Protein AF-A0A8T3ZG91-F1 (afdb_monomer_lite)

pLDDT: mean 93.06, std 8.88, range [29.48, 98.62]

Foldseek 3Di:
DDKDDWDDDVQKIKIKDFDDDPVVVVVLQCCLFFPDKFKFQDDKDWPDWPFPDDP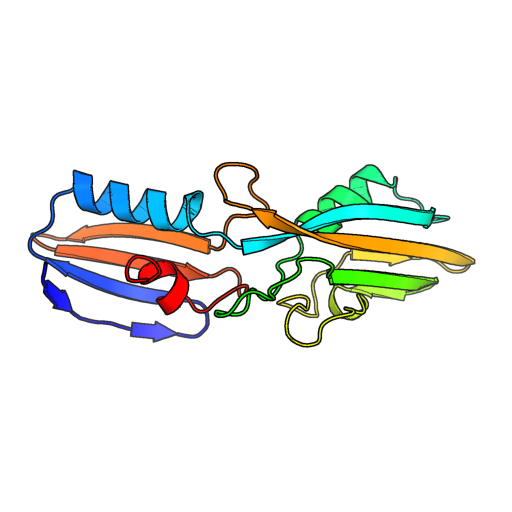VLLSVLRRQQQWAGDPDDDPDQFKKWWAKDFDQDFDWQLRTDIPDPRTGRLDTGHTRDHGHHPTITTMMTRMDMDTVNVPVSGGQWGKDWDDDPRMIMIMTGGPSNDHSCCSNVVVPD

Structure (mmCIF, N/CA/C/O backbone):
data_AF-A0A8T3ZG91-F1
#
_entry.id   AF-A0A8T3ZG91-F1
#
loop_
_atom_site.group_PDB
_atom_site.id
_atom_site.type_symbol
_atom_site.label_atom_id
_atom_site.label_alt_id
_atom_site.label_comp_id
_atom_site.label_asym_id
_atom_site.label_entity_id
_atom_site.label_seq_id
_atom_site.pdbx_PDB_ins_code
_atom_site.Cartn_x
_atom_site.Cartn_y
_atom_site.Cartn_z
_atom_site.occupancy
_atom_site.B_iso_or_equiv
_atom_site.auth_seq_id
_atom_site.auth_comp_id
_atom_site.auth_asym_id
_atom_site.auth_atom_id
_atom_site.pdbx_PDB_model_num
ATOM 1 N N . MET A 1 1 ? -20.044 5.795 24.697 1.00 79.81 1 MET A N 1
ATOM 2 C CA . MET A 1 1 ? -18.727 5.186 24.421 1.00 79.81 1 MET A CA 1
ATOM 3 C C . MET A 1 1 ? -17.653 5.975 25.150 1.00 79.81 1 MET A C 1
ATOM 5 O O . MET A 1 1 ? -17.521 7.165 24.891 1.00 79.81 1 MET A O 1
ATOM 9 N N . LYS A 1 2 ? -16.914 5.336 26.059 1.00 86.06 2 LYS A N 1
ATOM 10 C CA . LYS A 1 2 ? -15.771 5.942 26.761 1.00 86.06 2 LYS A CA 1
ATOM 11 C C . LYS A 1 2 ? -14.484 5.303 26.244 1.00 86.06 2 LYS A C 1
ATOM 13 O O . LYS A 1 2 ? -14.384 4.079 26.258 1.00 86.06 2 LYS A O 1
ATOM 18 N N . ILE A 1 3 ? -13.538 6.114 25.771 1.00 89.12 3 ILE A N 1
ATOM 19 C CA . ILE A 1 3 ? -12.225 5.647 25.303 1.00 89.12 3 ILE A CA 1
ATOM 20 C C . ILE A 1 3 ? -11.200 5.872 26.420 1.00 89.12 3 ILE A C 1
ATOM 22 O O . ILE A 1 3 ? -11.210 6.920 27.063 1.00 89.12 3 ILE A O 1
ATOM 26 N N . SER A 1 4 ? -10.334 4.892 26.674 1.00 88.06 4 SER A N 1
ATOM 27 C CA . SER A 1 4 ? -9.255 4.985 27.669 1.00 88.06 4 SER A CA 1
ATOM 28 C C . SER A 1 4 ? -8.000 4.226 27.223 1.00 88.06 4 SER A C 1
ATOM 30 O O . SER A 1 4 ? -8.049 3.453 26.267 1.00 88.06 4 SER A O 1
ATOM 32 N N . ASN A 1 5 ? -6.878 4.438 27.921 1.00 84.31 5 ASN A N 1
ATOM 33 C CA . ASN A 1 5 ? -5.599 3.746 27.700 1.00 84.31 5 ASN A CA 1
ATOM 34 C C . ASN A 1 5 ? -5.118 3.785 26.242 1.00 84.31 5 ASN A C 1
ATOM 36 O O . ASN A 1 5 ? -4.799 2.751 25.656 1.00 84.31 5 ASN A O 1
ATOM 40 N N . GLN A 1 6 ? -5.091 4.984 25.657 1.00 87.81 6 GLN A N 1
ATOM 41 C CA . GLN A 1 6 ? -4.577 5.174 24.310 1.00 87.81 6 GLN A CA 1
ATOM 42 C C . GLN A 1 6 ? -3.046 5.107 24.318 1.00 87.81 6 GLN A C 1
ATOM 44 O O . GLN A 1 6 ? -2.390 5.916 24.969 1.00 87.81 6 GLN A O 1
ATOM 49 N N . ALA A 1 7 ? -2.487 4.153 23.583 1.00 89.75 7 ALA A N 1
ATOM 50 C CA . ALA A 1 7 ? -1.052 4.014 23.376 1.00 89.75 7 ALA A CA 1
ATOM 51 C C . ALA A 1 7 ? -0.766 3.987 21.873 1.00 89.75 7 ALA A C 1
ATOM 53 O O . ALA A 1 7 ? -1.325 3.155 21.157 1.00 89.75 7 ALA A O 1
ATOM 54 N N . SER A 1 8 ? 0.095 4.890 21.407 1.00 89.00 8 SER A N 1
ATOM 55 C CA . SER A 1 8 ? 0.568 4.936 20.022 1.00 89.00 8 SER A CA 1
ATOM 56 C C . SER A 1 8 ? 2.051 4.584 19.984 1.00 89.00 8 SER A C 1
ATOM 58 O O . SER A 1 8 ? 2.824 5.108 20.786 1.00 89.00 8 SER A O 1
ATOM 60 N N . ASN A 1 9 ? 2.445 3.686 19.086 1.00 91.31 9 ASN A N 1
ATOM 61 C CA . ASN A 1 9 ? 3.839 3.322 18.854 1.00 91.31 9 ASN A CA 1
ATOM 62 C C . ASN A 1 9 ? 4.066 3.077 17.359 1.00 91.31 9 ASN A C 1
ATOM 64 O O . ASN A 1 9 ? 3.671 2.033 16.834 1.00 91.31 9 ASN A O 1
ATOM 68 N N . GLY A 1 10 ? 4.696 4.038 16.681 1.00 90.62 10 GLY A N 1
ATOM 69 C CA . GLY A 1 10 ? 4.932 3.982 15.240 1.00 90.62 10 GLY A CA 1
ATOM 70 C C . GLY A 1 10 ? 3.630 3.756 14.470 1.00 90.62 10 GLY A C 1
ATOM 71 O O . GLY A 1 10 ? 2.674 4.507 14.617 1.00 90.62 10 GLY A O 1
ATOM 72 N N . ASN A 1 11 ? 3.565 2.666 13.706 1.00 93.50 11 ASN A N 1
ATOM 73 C CA . ASN A 1 11 ? 2.393 2.293 12.914 1.00 93.50 11 ASN A CA 1
ATOM 74 C C . ASN A 1 11 ? 1.285 1.581 13.715 1.00 93.50 11 ASN A C 1
ATOM 76 O O . ASN A 1 11 ? 0.378 1.008 13.112 1.00 93.50 11 ASN A O 1
ATOM 80 N N . LYS A 1 12 ? 1.332 1.585 15.053 1.00 95.62 12 LYS A N 1
ATOM 81 C CA . LYS A 1 12 ? 0.367 0.884 15.912 1.00 95.62 12 LYS A CA 1
ATOM 82 C C . LYS A 1 12 ? -0.334 1.833 16.871 1.00 95.62 12 LYS A C 1
ATOM 84 O O . LYS A 1 12 ? 0.299 2.658 17.518 1.00 95.62 12 LYS A O 1
ATOM 89 N N . LEU A 1 13 ? -1.634 1.628 17.043 1.00 95.38 13 LEU A N 1
ATOM 90 C CA . LEU A 1 13 ? -2.475 2.305 18.021 1.00 95.38 13 LEU A CA 1
ATOM 91 C C . LEU A 1 13 ? -3.282 1.268 18.802 1.00 95.38 13 LEU A C 1
ATOM 93 O O . LEU A 1 13 ? -3.919 0.391 18.227 1.00 95.38 13 LEU A O 1
ATOM 97 N N . SER A 1 14 ? -3.277 1.367 20.125 1.00 94.50 14 SER A N 1
ATOM 98 C CA . SER A 1 14 ? -4.120 0.554 21.003 1.00 94.50 14 SER A CA 1
ATOM 99 C C . SER A 1 14 ? -4.979 1.448 21.883 1.00 94.50 14 SER A C 1
ATOM 101 O O . SER A 1 14 ? -4.499 2.472 22.363 1.00 94.50 14 SER A O 1
ATOM 103 N N . PHE A 1 15 ? -6.239 1.073 22.094 1.00 94.19 15 PHE A N 1
ATOM 104 C CA . PHE A 1 15 ? -7.152 1.788 22.989 1.00 94.19 15 PHE A CA 1
ATOM 105 C C . PHE A 1 15 ? -8.234 0.857 23.541 1.00 94.19 15 PHE A C 1
ATOM 107 O O . PHE A 1 15 ? -8.583 -0.151 22.927 1.00 94.19 15 PHE A O 1
ATOM 114 N N . ASN A 1 16 ? -8.794 1.218 24.692 1.00 94.06 16 ASN A N 1
ATOM 115 C CA . ASN A 1 16 ? -9.929 0.533 25.299 1.00 94.06 16 ASN A CA 1
ATOM 116 C C . ASN A 1 16 ? -11.216 1.319 25.043 1.00 94.06 16 ASN A C 1
ATOM 118 O O . ASN A 1 16 ? -11.223 2.540 25.192 1.00 94.06 16 ASN A O 1
ATOM 122 N N . ALA A 1 17 ? -12.305 0.625 24.719 1.00 93.31 17 ALA A N 1
ATOM 123 C CA . ALA A 1 17 ? -13.634 1.197 24.548 1.00 93.31 17 ALA A CA 1
ATOM 124 C C . ALA A 1 17 ? -14.648 0.521 25.482 1.00 93.31 17 ALA A C 1
ATOM 126 O O . ALA A 1 17 ? -14.761 -0.705 25.517 1.00 93.31 17 ALA A O 1
ATOM 127 N N . GLU A 1 18 ? -15.401 1.339 26.215 1.00 93.25 18 GLU A N 1
ATOM 128 C CA . GLU A 1 18 ? -16.446 0.915 27.154 1.00 93.25 18 GLU A CA 1
ATOM 129 C C . GLU A 1 18 ? -17.820 1.451 26.726 1.00 93.25 18 GLU A C 1
ATOM 131 O O . GLU A 1 18 ? -17.931 2.529 26.118 1.00 93.25 18 GLU A O 1
ATOM 136 N N . GLY A 1 19 ? -18.880 0.716 27.077 1.00 91.38 19 GLY A N 1
ATOM 137 C CA . GLY A 1 19 ? -20.263 1.088 26.760 1.00 91.38 19 GLY A CA 1
ATOM 138 C C . GLY A 1 19 ? -20.599 0.959 25.271 1.00 91.38 19 GLY A C 1
ATOM 139 O O . GLY A 1 19 ? -21.296 1.815 24.725 1.00 91.38 19 GLY A O 1
ATOM 140 N N . ILE A 1 20 ? -20.052 -0.065 24.609 1.00 92.88 20 ILE A N 1
ATOM 141 C CA . ILE A 1 20 ? -20.354 -0.434 23.220 1.00 92.88 20 ILE A CA 1
ATOM 142 C C . ILE A 1 20 ? -20.765 -1.905 23.146 1.00 92.88 20 ILE A C 1
ATOM 144 O O . ILE A 1 20 ? -20.417 -2.700 24.015 1.00 92.88 20 ILE A O 1
ATOM 148 N N . THR A 1 21 ? -21.498 -2.277 22.100 1.00 93.00 21 THR A N 1
ATOM 149 C CA . THR A 1 21 ? -21.891 -3.670 21.858 1.00 93.00 21 THR A CA 1
ATOM 150 C C . THR A 1 21 ? -20.838 -4.406 21.032 1.00 93.00 21 THR A C 1
ATOM 152 O O . THR A 1 21 ? -20.075 -3.792 20.283 1.00 93.00 21 THR A O 1
ATOM 155 N N . VAL A 1 22 ? -20.848 -5.743 21.082 1.00 93.00 22 VAL A N 1
ATOM 156 C CA . VAL A 1 22 ? -20.028 -6.586 20.188 1.00 93.00 22 VAL A CA 1
ATOM 157 C C . VAL A 1 22 ? -20.319 -6.270 18.715 1.00 93.00 22 VAL A C 1
ATOM 159 O O . VAL A 1 22 ? -19.404 -6.218 17.894 1.00 93.00 22 VAL A O 1
ATOM 162 N N . ALA A 1 23 ? -21.588 -6.006 18.380 1.00 93.75 23 ALA A N 1
ATOM 163 C CA . ALA A 1 23 ? -21.995 -5.621 17.032 1.00 93.75 23 ALA A CA 1
ATOM 164 C C . ALA A 1 23 ? -21.325 -4.312 16.590 1.00 93.75 23 ALA A C 1
ATOM 166 O O . ALA A 1 23 ? -20.781 -4.249 15.488 1.00 93.75 23 ALA A O 1
ATOM 167 N N . PHE A 1 24 ? -21.297 -3.301 17.463 1.00 93.12 24 PHE A N 1
ATOM 168 C CA . PHE A 1 24 ? -20.607 -2.042 17.192 1.00 93.12 24 PHE A CA 1
ATOM 169 C C . PHE A 1 24 ? -19.092 -2.242 17.061 1.00 93.12 24 PHE A C 1
ATOM 171 O O . PHE A 1 24 ? -18.489 -1.738 16.116 1.00 93.12 24 PHE A O 1
ATOM 178 N N . ALA A 1 25 ? -18.480 -3.031 17.949 1.00 93.62 25 ALA A N 1
ATOM 179 C CA . ALA A 1 25 ? -17.050 -3.325 17.892 1.00 93.62 25 ALA A CA 1
ATOM 180 C C . ALA A 1 25 ? -16.643 -3.999 16.569 1.00 93.62 25 ALA A C 1
ATOM 182 O O . ALA A 1 25 ? -15.676 -3.590 15.921 1.00 93.62 25 ALA A O 1
ATOM 183 N N . ASN A 1 26 ? -17.419 -4.988 16.114 1.00 94.31 26 ASN A N 1
ATOM 184 C CA . ASN A 1 26 ? -17.181 -5.640 14.829 1.00 94.31 26 ASN A CA 1
ATOM 185 C C . ASN A 1 26 ? -17.471 -4.714 13.640 1.00 94.31 26 ASN A C 1
ATOM 187 O O . ASN A 1 26 ? -16.747 -4.762 12.646 1.00 94.31 26 ASN A O 1
ATOM 191 N N . ALA A 1 27 ? -18.497 -3.864 13.727 1.00 94.25 27 ALA A N 1
ATOM 192 C CA . ALA A 1 27 ? -18.790 -2.876 12.693 1.00 94.25 27 ALA A CA 1
ATOM 193 C C . ALA A 1 27 ? -17.628 -1.887 12.527 1.00 94.25 27 ALA A C 1
ATOM 195 O O . ALA A 1 27 ? -17.171 -1.688 11.404 1.00 94.25 27 ALA A O 1
ATOM 196 N N . PHE A 1 28 ? -17.093 -1.358 13.632 1.00 93.31 28 PHE A N 1
ATOM 197 C CA . PHE A 1 28 ? -15.911 -0.495 13.634 1.00 93.31 28 PHE A CA 1
ATOM 198 C C . PHE A 1 28 ? -14.705 -1.188 12.992 1.00 93.31 28 PHE A C 1
ATOM 200 O O . PHE A 1 28 ? -14.122 -0.667 12.043 1.00 93.31 28 PHE A O 1
ATOM 207 N N . ARG A 1 29 ? -14.383 -2.409 13.445 1.00 93.81 29 ARG A N 1
ATOM 208 C CA .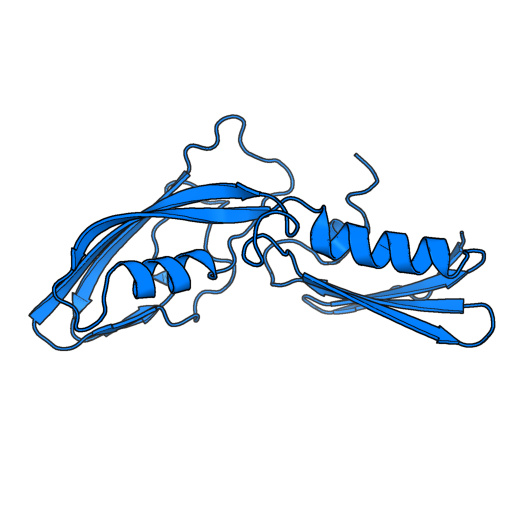 ARG A 1 29 ? -13.276 -3.207 12.900 1.00 93.81 29 ARG A CA 1
ATOM 209 C C . ARG A 1 29 ? -13.398 -3.390 11.385 1.00 93.81 29 ARG A C 1
ATOM 211 O O . ARG A 1 29 ? -12.430 -3.205 10.654 1.00 93.81 29 ARG A O 1
ATOM 218 N N . ARG A 1 30 ? -14.592 -3.758 10.907 1.00 93.38 30 ARG A N 1
ATOM 219 C CA . ARG A 1 30 ? -14.859 -3.960 9.477 1.00 93.38 30 ARG A CA 1
ATOM 220 C C . ARG A 1 30 ? -14.774 -2.659 8.695 1.00 93.38 30 ARG A C 1
ATOM 222 O O . ARG A 1 30 ? -14.216 -2.664 7.606 1.00 93.38 30 ARG A O 1
ATOM 229 N N . TYR A 1 31 ? -15.322 -1.572 9.229 1.00 93.38 31 TYR A N 1
ATOM 230 C CA . TYR A 1 31 ? -15.292 -0.273 8.569 1.00 93.38 31 TYR A CA 1
ATOM 231 C C . TYR A 1 31 ? -13.853 0.195 8.356 1.00 93.38 31 TYR A C 1
ATOM 233 O O . TYR A 1 31 ? -13.465 0.444 7.218 1.00 93.38 31 TYR A O 1
ATOM 241 N N . ALA A 1 32 ? -13.049 0.216 9.421 1.00 92.19 32 ALA A N 1
ATOM 242 C CA . ALA A 1 32 ? -11.663 0.669 9.360 1.00 92.19 32 ALA A CA 1
ATOM 243 C C . ALA A 1 32 ? -10.826 -0.126 8.339 1.00 92.19 32 ALA A C 1
ATOM 245 O O . ALA A 1 32 ? -10.002 0.447 7.642 1.00 92.19 32 ALA A O 1
ATOM 246 N N . MET A 1 33 ? -11.069 -1.433 8.191 1.00 91.50 33 MET A N 1
ATOM 247 C CA . MET A 1 33 ? -10.323 -2.264 7.235 1.00 91.50 33 MET A CA 1
ATOM 248 C C . MET A 1 33 ? -10.836 -2.181 5.788 1.00 91.50 33 MET A C 1
ATOM 250 O O . MET A 1 33 ? -10.063 -2.374 4.857 1.00 91.50 33 MET A O 1
ATOM 254 N N . VAL A 1 34 ? -12.138 -1.965 5.575 1.00 92.31 34 VAL A N 1
ATOM 255 C CA . VAL A 1 34 ? -12.784 -2.183 4.261 1.00 92.31 34 VAL A CA 1
ATOM 256 C C . VAL A 1 34 ? -13.236 -0.885 3.596 1.00 92.31 34 VAL A C 1
ATOM 258 O O . VAL A 1 34 ? -13.403 -0.857 2.379 1.00 92.31 34 VAL A O 1
ATOM 261 N N . LYS A 1 35 ? -13.505 0.167 4.373 1.00 91.94 35 LYS A N 1
ATOM 262 C CA . LYS A 1 35 ? -14.174 1.390 3.901 1.00 91.94 35 LYS A CA 1
ATOM 263 C C . LYS A 1 35 ? -13.298 2.633 3.904 1.00 91.94 35 LYS A C 1
ATOM 265 O O . LYS A 1 35 ? -13.680 3.602 3.260 1.00 91.94 35 LYS A O 1
ATOM 270 N N . VAL A 1 36 ? -12.164 2.599 4.593 1.00 91.88 36 VAL A N 1
ATOM 271 C CA . VAL A 1 36 ? -11.185 3.687 4.577 1.00 91.88 36 VAL A CA 1
ATOM 272 C C . VAL A 1 36 ? -10.537 3.754 3.190 1.00 91.88 36 VAL A C 1
ATOM 274 O O . VAL A 1 36 ? -9.969 2.748 2.756 1.00 91.88 36 VAL A O 1
ATOM 277 N N . PRO A 1 37 ? -10.674 4.880 2.465 1.00 92.69 37 PRO A N 1
ATOM 278 C CA . PRO A 1 37 ? -10.123 5.009 1.130 1.00 92.69 37 PRO A CA 1
ATOM 279 C C . PRO A 1 37 ? -8.623 5.309 1.187 1.00 92.69 37 PRO A C 1
ATOM 281 O O . PRO A 1 37 ? -8.182 6.143 1.979 1.00 92.69 37 PRO A O 1
ATOM 284 N N . ILE A 1 38 ? -7.850 4.647 0.327 1.00 94.69 38 ILE A N 1
ATOM 285 C CA . ILE A 1 38 ? -6.407 4.865 0.188 1.00 94.69 38 ILE A CA 1
ATOM 286 C C . ILE A 1 38 ? -5.955 4.851 -1.265 1.00 94.69 38 ILE A C 1
ATOM 288 O O . ILE A 1 38 ? -6.640 4.329 -2.148 1.00 94.69 38 ILE A O 1
ATOM 292 N N . LEU A 1 39 ? -4.782 5.434 -1.491 1.00 96.25 39 LEU A N 1
ATOM 293 C CA . LEU A 1 39 ? -4.121 5.461 -2.784 1.00 96.25 39 LEU A CA 1
ATOM 294 C C . LEU A 1 39 ? -3.291 4.192 -2.998 1.00 96.25 39 LEU A C 1
ATOM 296 O O . LEU A 1 39 ? -2.568 3.737 -2.109 1.00 96.25 39 LEU A O 1
ATOM 300 N N . ALA A 1 40 ? -3.368 3.643 -4.206 1.00 97.25 40 ALA A N 1
ATOM 301 C CA . ALA A 1 40 ? -2.501 2.565 -4.669 1.00 97.25 40 ALA A CA 1
ATOM 302 C C . ALA A 1 40 ? -2.261 2.682 -6.179 1.00 97.25 40 ALA A C 1
ATOM 304 O O . ALA A 1 40 ? -2.998 3.374 -6.887 1.00 97.25 40 ALA A O 1
ATOM 305 N N . ILE A 1 41 ? -1.258 1.963 -6.694 1.00 97.94 41 ILE A N 1
ATOM 306 C CA . ILE A 1 41 ? -1.059 1.849 -8.143 1.00 97.94 41 ILE A CA 1
ATOM 307 C C . ILE A 1 41 ? -2.234 1.055 -8.737 1.00 97.94 41 ILE A C 1
ATOM 309 O O . ILE A 1 41 ? -2.498 -0.112 -8.418 1.00 97.94 41 ILE A O 1
ATOM 313 N N . GLY A 1 42 ? -2.995 1.739 -9.582 1.00 96.00 42 GLY A N 1
ATOM 314 C CA . GLY A 1 42 ? -4.202 1.251 -10.226 1.00 96.00 42 GLY A CA 1
ATOM 315 C C . GLY A 1 42 ? -3.907 0.477 -11.498 1.00 96.00 42 GLY A C 1
ATOM 316 O O . GLY A 1 42 ? -4.313 -0.673 -11.644 1.00 96.00 42 GLY A O 1
ATOM 317 N N . THR A 1 43 ? -3.186 1.138 -12.399 1.00 96.75 43 THR A N 1
ATOM 318 C CA . THR A 1 43 ? -2.827 0.656 -13.735 1.00 96.75 43 THR A CA 1
ATOM 319 C C . THR A 1 43 ? -1.330 0.833 -13.936 1.00 96.75 43 THR A C 1
ATOM 321 O O . THR A 1 43 ? -0.808 1.894 -13.606 1.00 96.75 43 THR A O 1
ATOM 324 N N . ALA A 1 44 ? -0.660 -0.172 -14.495 1.00 97.69 44 ALA A N 1
ATOM 325 C CA . ALA A 1 44 ? 0.732 -0.083 -14.915 1.00 97.69 44 ALA A CA 1
ATOM 326 C C . ALA A 1 44 ? 0.806 -0.132 -16.447 1.00 97.69 44 ALA A C 1
ATOM 328 O O . ALA A 1 44 ? 0.186 -0.990 -17.073 1.00 97.69 44 ALA A O 1
ATOM 329 N N . VAL A 1 45 ? 1.531 0.810 -17.037 1.00 98.25 45 VAL A N 1
ATOM 330 C CA . VAL A 1 45 ? 1.793 0.909 -18.473 1.00 98.25 45 VAL A CA 1
ATOM 331 C C . VAL A 1 45 ? 3.274 0.633 -18.678 1.00 98.25 45 VAL A C 1
ATOM 333 O O . VAL A 1 45 ? 4.110 1.390 -18.189 1.00 98.25 45 VAL A O 1
ATOM 336 N N . PHE A 1 46 ? 3.595 -0.459 -19.364 1.00 98.44 46 PHE A N 1
ATOM 337 C CA . PHE A 1 46 ? 4.969 -0.846 -19.668 1.00 98.44 46 PHE A CA 1
ATOM 338 C C . PHE A 1 46 ? 5.346 -0.302 -21.040 1.00 98.44 46 PHE A C 1
ATOM 340 O O . PHE A 1 46 ? 4.612 -0.484 -22.011 1.00 98.44 46 PHE A O 1
ATOM 347 N N . TYR A 1 47 ? 6.485 0.377 -21.099 1.00 98.19 47 TYR A N 1
ATOM 348 C CA . TYR A 1 47 ? 7.089 0.837 -22.345 1.00 98.19 47 TYR A CA 1
ATOM 349 C C . TYR A 1 47 ? 8.171 -0.143 -22.791 1.00 98.19 47 TYR A C 1
ATOM 351 O O . TYR A 1 47 ? 8.197 -0.527 -23.953 1.00 98.19 47 TYR A O 1
ATOM 359 N N . ASP A 1 48 ? 9.000 -0.596 -21.844 1.00 97.44 48 ASP A N 1
ATOM 360 C CA . ASP A 1 48 ? 10.042 -1.592 -22.072 1.00 97.44 48 ASP A CA 1
ATOM 361 C C . ASP A 1 48 ? 10.109 -2.571 -20.892 1.00 97.44 48 ASP A C 1
ATOM 363 O O . ASP A 1 48 ? 10.208 -2.154 -19.735 1.00 97.44 48 ASP A O 1
ATOM 367 N N . ASN A 1 49 ? 10.119 -3.874 -21.173 1.00 97.75 49 ASN A N 1
ATOM 368 C CA . ASN A 1 49 ? 10.401 -4.913 -20.184 1.00 97.75 49 ASN A CA 1
ATOM 369 C C . ASN A 1 49 ? 11.250 -6.030 -20.814 1.00 97.75 49 ASN A C 1
ATOM 371 O O . ASN A 1 49 ? 10.723 -6.968 -21.406 1.00 97.75 49 ASN A O 1
ATOM 375 N N . ILE A 1 50 ? 12.576 -5.945 -20.660 1.00 97.12 50 ILE A N 1
ATOM 376 C CA . ILE A 1 50 ? 13.529 -7.004 -21.063 1.00 97.12 50 ILE A CA 1
ATOM 377 C C . ILE A 1 50 ? 13.938 -7.842 -19.832 1.00 97.12 50 ILE A C 1
ATOM 379 O O . ILE A 1 50 ? 14.968 -8.518 -19.784 1.00 97.12 50 ILE A O 1
ATOM 383 N N . THR A 1 51 ? 13.141 -7.794 -18.765 1.00 96.25 51 THR A N 1
ATOM 384 C CA . THR A 1 51 ? 13.390 -8.601 -17.572 1.00 96.25 51 THR A CA 1
ATOM 385 C C . THR A 1 51 ? 12.927 -10.045 -17.778 1.00 96.25 51 THR A C 1
ATOM 387 O O . THR A 1 51 ? 12.299 -10.397 -18.771 1.00 96.25 51 THR A O 1
ATOM 390 N N . SER A 1 52 ? 13.241 -10.925 -16.825 1.00 91.50 52 SER A N 1
ATOM 391 C CA . SER A 1 52 ? 12.780 -12.320 -16.858 1.00 91.50 52 SER A CA 1
ATOM 392 C C . SER A 1 52 ? 11.361 -12.510 -16.304 1.00 91.50 52 SER A C 1
ATOM 394 O O . SER A 1 52 ? 10.955 -13.645 -16.071 1.00 91.50 52 SER A O 1
ATOM 396 N N . ILE A 1 53 ? 10.648 -11.423 -15.994 1.00 96.38 53 ILE A N 1
ATOM 397 C CA . ILE A 1 53 ? 9.361 -11.433 -15.296 1.00 96.38 53 ILE A CA 1
ATOM 398 C C . ILE A 1 53 ? 8.307 -10.763 -16.178 1.00 96.38 53 ILE A C 1
ATOM 400 O O . ILE A 1 53 ? 8.544 -9.684 -16.711 1.00 96.38 53 ILE A O 1
ATOM 404 N N . PHE A 1 54 ? 7.135 -11.389 -16.290 1.00 97.44 54 PHE A N 1
ATOM 405 C CA . PHE A 1 54 ? 6.011 -10.871 -17.071 1.00 97.44 54 PHE A CA 1
ATOM 406 C C . PHE A 1 54 ? 5.414 -9.584 -16.482 1.00 97.44 54 PHE A C 1
ATOM 408 O O . PHE A 1 54 ? 5.423 -9.377 -15.260 1.00 97.44 54 PHE A O 1
ATOM 415 N N . ASP A 1 55 ? 4.841 -8.757 -17.355 1.00 98.19 55 ASP A N 1
ATOM 416 C CA . ASP A 1 55 ? 4.248 -7.459 -17.020 1.00 98.19 55 ASP A CA 1
ATOM 417 C C . ASP A 1 55 ? 3.152 -7.582 -15.957 1.00 98.19 55 ASP A C 1
ATOM 419 O O . ASP A 1 55 ? 3.098 -6.780 -15.025 1.00 98.19 55 ASP A O 1
ATOM 423 N N . GLU A 1 56 ? 2.300 -8.606 -16.021 1.00 97.12 56 GLU A N 1
ATOM 424 C CA . GLU A 1 56 ? 1.194 -8.810 -15.078 1.00 97.12 56 GLU A CA 1
ATOM 425 C C . GLU A 1 56 ? 1.704 -9.131 -13.673 1.00 97.12 56 GLU A C 1
ATOM 427 O O . GLU A 1 56 ? 1.146 -8.672 -12.672 1.00 97.12 56 GLU A O 1
ATOM 432 N N . TYR A 1 57 ? 2.804 -9.881 -13.586 1.00 97.44 57 TYR A N 1
ATOM 433 C CA . TYR A 1 57 ? 3.426 -10.197 -12.307 1.00 97.44 57 TYR A CA 1
ATOM 434 C C . TYR A 1 57 ? 4.056 -8.946 -11.683 1.00 97.44 57 TYR A C 1
ATOM 436 O O . TYR A 1 57 ? 3.880 -8.691 -10.488 1.00 97.44 57 TYR A O 1
ATOM 444 N N . LEU A 1 58 ? 4.748 -8.128 -12.484 1.00 97.81 58 LEU A N 1
ATOM 445 C CA . LEU A 1 58 ? 5.271 -6.836 -12.032 1.00 97.81 58 LEU A CA 1
ATOM 446 C C . LEU A 1 58 ? 4.140 -5.884 -11.635 1.00 97.81 58 LEU A C 1
ATOM 448 O O . LEU A 1 58 ? 4.202 -5.288 -10.563 1.00 97.81 58 LEU A O 1
ATOM 452 N N . SER A 1 59 ? 3.076 -5.808 -12.431 1.00 97.81 59 SER A N 1
ATOM 453 C CA . SER A 1 59 ? 1.880 -5.004 -12.154 1.00 97.81 59 SER A CA 1
ATOM 454 C C . SER A 1 59 ? 1.250 -5.368 -10.817 1.00 97.81 59 SER A C 1
ATOM 456 O O . SER A 1 59 ? 0.932 -4.488 -10.018 1.00 97.81 59 SER A O 1
ATOM 458 N N . HIS A 1 60 ? 1.108 -6.666 -10.541 1.00 97.50 60 HIS A N 1
ATOM 459 C CA . HIS A 1 60 ? 0.569 -7.150 -9.278 1.00 97.50 60 HIS A CA 1
ATOM 460 C C . HIS A 1 60 ? 1.443 -6.722 -8.092 1.00 97.50 60 HIS A C 1
ATOM 462 O O . HIS A 1 60 ? 0.928 -6.241 -7.084 1.00 97.50 60 HIS A O 1
ATOM 468 N N . ARG A 1 61 ? 2.773 -6.839 -8.216 1.00 97.31 61 ARG A N 1
ATOM 469 C CA . ARG A 1 61 ? 3.704 -6.379 -7.173 1.00 97.31 61 ARG A CA 1
ATOM 470 C C . ARG A 1 61 ? 3.625 -4.874 -6.958 1.00 97.31 61 ARG A C 1
ATOM 472 O O . ARG A 1 61 ? 3.521 -4.451 -5.813 1.00 97.31 61 ARG A O 1
ATOM 479 N N . LEU A 1 62 ? 3.645 -4.091 -8.035 1.00 97.81 62 LEU A N 1
ATOM 480 C CA . LEU A 1 62 ? 3.541 -2.631 -7.992 1.00 97.81 62 LEU A CA 1
ATOM 481 C C . LEU A 1 62 ? 2.236 -2.188 -7.327 1.00 97.81 62 LEU A C 1
ATOM 483 O O . LEU A 1 62 ? 2.248 -1.305 -6.476 1.00 97.81 62 LEU A O 1
ATOM 487 N N . GLY A 1 63 ? 1.123 -2.848 -7.655 1.00 97.50 63 GLY A N 1
ATOM 488 C CA . GLY A 1 63 ? -0.180 -2.574 -7.059 1.00 97.50 63 GLY A CA 1
ATOM 489 C C . GLY A 1 63 ? -0.220 -2.768 -5.543 1.00 97.50 63 GLY A C 1
ATOM 490 O O . GLY A 1 63 ? -1.007 -2.100 -4.887 1.00 97.50 63 GLY A O 1
ATOM 491 N N . LEU A 1 64 ? 0.616 -3.650 -4.987 1.00 97.12 64 LEU A N 1
ATOM 492 C CA . LEU A 1 64 ? 0.691 -3.933 -3.549 1.00 97.12 64 LEU A CA 1
ATOM 493 C C . LEU A 1 64 ? 1.720 -3.076 -2.798 1.00 97.12 64 LEU A C 1
ATOM 495 O O . LEU A 1 64 ? 1.843 -3.221 -1.582 1.00 97.12 64 LEU A O 1
ATOM 499 N N . ILE A 1 65 ? 2.462 -2.199 -3.480 1.00 97.75 65 ILE A N 1
ATOM 500 C CA . ILE A 1 65 ? 3.353 -1.254 -2.803 1.00 97.75 65 ILE A CA 1
ATOM 501 C C . ILE A 1 65 ? 2.479 -0.193 -2.117 1.00 97.75 65 ILE A C 1
ATOM 503 O O . ILE A 1 65 ? 1.745 0.521 -2.805 1.00 97.75 65 ILE A O 1
ATOM 507 N N . PRO A 1 66 ? 2.542 -0.064 -0.780 1.00 96.81 66 PRO A N 1
ATOM 508 C CA . PRO A 1 66 ? 1.781 0.945 -0.065 1.00 96.81 66 PRO A CA 1
ATOM 509 C C . PRO A 1 66 ? 2.256 2.340 -0.476 1.00 96.81 66 PRO A C 1
ATOM 511 O O . PRO A 1 66 ? 3.453 2.627 -0.428 1.00 96.81 66 PRO A O 1
ATOM 514 N N . LEU A 1 67 ? 1.319 3.209 -0.854 1.00 97.31 67 LEU A N 1
ATOM 515 C CA . LEU A 1 67 ? 1.569 4.630 -1.093 1.00 97.31 67 LEU A CA 1
ATOM 516 C C . LEU A 1 67 ? 1.083 5.465 0.093 1.00 97.31 67 LEU A C 1
ATOM 518 O O . LEU A 1 67 ? 0.047 5.156 0.688 1.00 97.31 67 LEU A O 1
ATOM 522 N N . VAL A 1 68 ? 1.808 6.537 0.407 1.00 95.81 68 VAL A N 1
ATOM 523 C CA . VAL A 1 68 ? 1.349 7.553 1.357 1.00 95.81 68 VAL A CA 1
ATOM 524 C C . VAL A 1 68 ? 0.060 8.177 0.822 1.00 95.81 68 VAL A C 1
ATOM 526 O O . VAL A 1 68 ? -0.018 8.603 -0.329 1.00 95.81 68 VAL A O 1
ATOM 529 N N . THR A 1 69 ? -0.972 8.187 1.660 1.00 93.75 69 THR A N 1
ATOM 530 C CA . THR A 1 69 ? -2.265 8.807 1.384 1.00 93.75 69 THR A CA 1
ATOM 531 C C . THR A 1 69 ? -2.384 10.055 2.257 1.00 93.75 69 THR A C 1
ATOM 533 O O . THR A 1 69 ? -2.635 9.922 3.456 1.00 93.75 69 THR A O 1
ATOM 536 N N . PRO A 1 70 ? -2.193 11.265 1.702 1.00 90.06 70 PRO A N 1
ATOM 537 C CA . PRO A 1 70 ? -2.287 12.493 2.481 1.00 90.06 70 PRO A CA 1
ATOM 538 C C . PRO A 1 70 ? -3.718 12.713 2.985 1.00 90.06 70 PRO A C 1
ATOM 540 O O . PRO A 1 70 ? -4.691 12.403 2.293 1.00 90.06 70 PRO A O 1
ATOM 543 N N . SER A 1 71 ? -3.867 13.314 4.172 1.00 85.12 71 SER A N 1
ATOM 544 C CA . SER A 1 71 ? -5.184 13.582 4.777 1.00 85.12 71 SER A CA 1
ATOM 545 C C . SER A 1 71 ? -6.054 14.502 3.907 1.00 85.12 71 SER A C 1
ATOM 547 O O . SER A 1 71 ? -7.282 14.466 3.983 1.00 85.12 71 SER A O 1
ATOM 549 N N . LYS A 1 72 ? -5.419 15.336 3.074 1.00 84.44 72 LYS A N 1
ATOM 550 C CA . LYS A 1 72 ? -6.069 16.128 2.028 1.00 84.44 72 LYS A CA 1
ATOM 551 C C . LYS A 1 72 ? -5.713 15.528 0.677 1.00 84.44 72 LYS A C 1
ATOM 553 O O . LYS A 1 72 ? -4.587 15.673 0.217 1.00 84.44 72 LYS A O 1
ATOM 558 N N . LEU A 1 73 ? -6.685 14.880 0.046 1.00 83.88 73 LEU A N 1
ATOM 559 C CA . LEU A 1 73 ? -6.509 14.370 -1.307 1.00 83.88 73 LEU A CA 1
ATOM 560 C C . LEU A 1 73 ? -6.385 15.535 -2.304 1.00 83.88 73 LEU A C 1
ATOM 562 O O . LEU A 1 73 ? -7.077 16.550 -2.144 1.00 83.88 73 LEU A O 1
ATOM 566 N N . PRO A 1 74 ? -5.536 15.400 -3.337 1.00 78.75 74 PRO A N 1
ATOM 567 C CA . PRO A 1 74 ? -5.482 16.373 -4.416 1.00 78.75 74 PRO A CA 1
ATOM 568 C C . PRO A 1 74 ? -6.839 16.447 -5.131 1.00 78.75 74 PRO A C 1
ATOM 570 O O . PRO A 1 74 ? -7.591 15.472 -5.188 1.00 78.75 74 PRO A O 1
ATOM 573 N N . LYS A 1 75 ? -7.170 17.631 -5.665 1.00 73.12 75 LYS A N 1
ATOM 574 C CA . LYS A 1 75 ? -8.435 17.859 -6.389 1.00 73.12 75 LYS A CA 1
ATOM 575 C C . LYS A 1 75 ? -8.529 17.026 -7.668 1.00 73.12 75 LYS A C 1
ATOM 577 O O . LYS A 1 75 ? -9.621 16.607 -8.036 1.00 73.12 75 LYS A O 1
ATOM 582 N N . GLU A 1 76 ? -7.391 16.812 -8.317 1.00 78.94 76 GLU A N 1
ATOM 583 C CA . GLU A 1 76 ? -7.243 16.001 -9.521 1.00 78.94 76 GLU A CA 1
ATOM 584 C C . GLU A 1 76 ? -6.369 14.795 -9.179 1.00 78.94 76 GLU A C 1
ATOM 586 O O . GLU A 1 76 ? -5.336 14.927 -8.523 1.00 78.94 76 GLU A O 1
ATOM 591 N N . MET A 1 77 ? -6.806 13.604 -9.583 1.00 83.19 77 MET A N 1
ATOM 592 C CA . MET A 1 77 ? -6.166 12.335 -9.226 1.00 83.19 77 MET A CA 1
ATOM 593 C C . MET A 1 77 ? -5.243 11.833 -10.341 1.00 83.19 77 MET A C 1
ATOM 595 O O . MET A 1 77 ? -5.212 10.645 -10.649 1.00 83.19 77 MET A O 1
ATOM 599 N N . ASP A 1 78 ? -4.485 12.747 -10.940 1.00 90.31 78 ASP A N 1
ATOM 600 C CA . ASP A 1 78 ? -3.584 12.467 -12.060 1.00 90.31 78 ASP A CA 1
ATOM 601 C C . ASP A 1 78 ? -2.135 12.336 -11.574 1.00 90.31 78 ASP A C 1
ATOM 603 O O . ASP A 1 78 ? -1.226 13.041 -12.010 1.00 90.31 78 ASP A O 1
ATOM 607 N N . VAL A 1 79 ? -1.917 11.427 -10.619 1.00 95.38 79 VAL A N 1
ATOM 608 C CA . VAL A 1 79 ? -0.583 11.142 -10.072 1.00 95.38 79 VAL A CA 1
ATOM 609 C C . VAL A 1 79 ? 0.009 9.912 -10.746 1.00 95.38 79 VAL A C 1
ATOM 611 O O . VAL A 1 79 ? -0.635 8.863 -10.850 1.00 95.38 79 VAL A O 1
ATOM 614 N N . ILE A 1 80 ? 1.259 10.041 -11.190 1.00 97.50 80 ILE A N 1
ATOM 615 C CA . ILE A 1 80 ? 2.000 8.998 -11.899 1.00 97.50 80 ILE A CA 1
ATOM 616 C C . ILE A 1 80 ? 3.281 8.683 -11.130 1.00 97.50 80 ILE A C 1
ATOM 618 O O . ILE A 1 80 ? 4.046 9.582 -10.781 1.00 97.50 80 ILE A O 1
ATOM 622 N N . LEU A 1 81 ? 3.542 7.393 -10.913 1.00 98.19 81 LEU A N 1
ATOM 623 C CA . LEU A 1 81 ? 4.853 6.893 -10.512 1.00 98.19 81 LEU A CA 1
ATOM 624 C C . LEU A 1 81 ? 5.570 6.337 -11.739 1.00 98.19 81 LEU A C 1
ATOM 626 O O . LEU A 1 81 ? 5.053 5.451 -12.408 1.00 98.19 81 LEU A O 1
ATOM 630 N N . SER A 1 82 ? 6.767 6.827 -12.022 1.00 98.44 82 SER A N 1
ATOM 631 C CA . SER A 1 82 ? 7.592 6.388 -13.149 1.00 98.44 82 SER A CA 1
ATOM 632 C C . SER A 1 82 ? 8.787 5.569 -12.670 1.00 98.44 82 SER A C 1
ATOM 634 O O . SER A 1 82 ? 9.360 5.831 -11.608 1.00 98.44 82 SER A O 1
ATOM 636 N N . LEU A 1 83 ? 9.172 4.575 -13.464 1.00 98.31 83 LEU A N 1
ATOM 637 C CA . LEU A 1 83 ? 10.378 3.783 -13.265 1.00 98.31 83 LEU A CA 1
ATOM 638 C C . LEU A 1 83 ? 11.081 3.637 -14.611 1.00 98.31 83 LEU A C 1
ATOM 640 O O . LEU A 1 83 ? 10.461 3.216 -15.581 1.00 98.31 83 LEU A O 1
ATOM 644 N N . ASP A 1 84 ? 12.364 3.976 -14.649 1.00 98.06 84 ASP A N 1
ATOM 645 C CA . ASP A 1 84 ? 13.232 3.810 -15.814 1.00 98.06 84 ASP A CA 1
ATOM 646 C C . ASP A 1 84 ? 14.622 3.416 -15.309 1.00 98.06 84 ASP A C 1
ATOM 648 O O . ASP A 1 84 ? 15.319 4.216 -14.671 1.00 98.06 84 ASP A O 1
ATOM 652 N N . VAL A 1 85 ? 14.957 2.133 -15.451 1.00 97.62 85 VAL A N 1
ATOM 653 C CA . VAL A 1 85 ? 16.137 1.523 -14.831 1.00 97.62 85 VAL A CA 1
ATOM 654 C C . VAL A 1 85 ? 16.773 0.466 -15.729 1.00 97.62 85 VAL A C 1
ATOM 656 O O . VAL A 1 85 ? 16.093 -0.277 -16.437 1.00 97.62 85 VAL A O 1
ATOM 659 N N . VAL A 1 86 ? 18.099 0.357 -15.629 1.00 97.69 86 VAL A N 1
ATOM 660 C CA . VAL A 1 86 ? 18.921 -0.661 -16.293 1.00 97.69 86 VAL A CA 1
ATOM 661 C C . VAL A 1 86 ? 19.673 -1.460 -15.225 1.00 97.69 86 VAL A C 1
ATOM 663 O O . VAL A 1 86 ? 20.126 -0.897 -14.224 1.00 97.69 86 VAL A O 1
ATOM 666 N N . GLY A 1 87 ? 19.739 -2.779 -15.399 1.00 95.94 87 GLY A N 1
ATOM 667 C CA . GLY A 1 87 ? 20.483 -3.695 -14.537 1.00 95.94 87 GLY A CA 1
ATOM 668 C C . GLY A 1 87 ? 21.997 -3.661 -14.798 1.00 95.94 87 GLY A C 1
ATOM 669 O O . GLY A 1 87 ? 22.420 -3.134 -15.823 1.00 95.94 87 GLY A O 1
ATOM 670 N N . PRO A 1 88 ? 22.820 -4.237 -13.903 1.00 97.06 88 PRO A N 1
ATOM 671 C CA . PRO A 1 88 ? 22.439 -5.093 -12.789 1.00 97.06 88 PRO A CA 1
ATOM 672 C C . PRO A 1 88 ? 22.145 -4.281 -11.522 1.00 97.06 88 PRO A C 1
ATOM 674 O O . PRO A 1 88 ? 22.992 -3.545 -11.019 1.00 97.06 88 PRO A O 1
ATOM 677 N N . LYS A 1 89 ? 20.937 -4.432 -10.973 1.00 96.81 89 LYS A N 1
ATOM 678 C CA . LYS A 1 89 ? 20.545 -3.832 -9.689 1.00 96.81 89 LYS A CA 1
ATOM 679 C C . LYS A 1 89 ? 19.314 -4.520 -9.117 1.00 96.81 89 LYS A C 1
ATOM 681 O O . LYS A 1 89 ? 18.473 -5.037 -9.850 1.00 96.81 89 LYS A O 1
ATOM 686 N N . ILE A 1 90 ? 19.170 -4.450 -7.798 1.00 97.44 90 ILE A N 1
ATOM 687 C CA . ILE A 1 90 ? 17.879 -4.687 -7.155 1.00 97.44 90 ILE A CA 1
ATOM 688 C C . ILE A 1 90 ? 17.094 -3.381 -7.240 1.00 97.44 90 ILE A C 1
ATOM 690 O O . ILE A 1 90 ? 17.542 -2.353 -6.736 1.00 97.44 90 ILE A O 1
ATOM 694 N N . VAL A 1 91 ? 15.939 -3.434 -7.891 1.00 98.00 91 VAL A N 1
ATOM 695 C CA . VAL A 1 91 ? 14.982 -2.334 -7.941 1.00 98.00 91 VAL A CA 1
ATOM 696 C C . VAL A 1 91 ? 14.109 -2.400 -6.695 1.00 98.00 91 VAL A C 1
ATOM 698 O O . VAL A 1 91 ? 13.491 -3.433 -6.415 1.00 98.00 91 VAL A O 1
ATOM 701 N N . LEU A 1 92 ? 14.066 -1.303 -5.952 1.00 98.50 92 LEU A N 1
ATOM 702 C CA . LEU A 1 92 ? 13.294 -1.134 -4.726 1.00 98.50 92 LEU A CA 1
ATOM 703 C C . LEU A 1 92 ? 12.183 -0.099 -4.933 1.00 98.50 92 LEU A C 1
ATOM 705 O O . LEU A 1 92 ? 12.184 0.651 -5.906 1.00 98.50 92 LEU A O 1
ATOM 709 N N . SER A 1 93 ? 11.240 -0.022 -3.999 1.00 98.06 93 SER A N 1
ATOM 710 C CA . SER A 1 93 ? 10.145 0.949 -4.033 1.00 98.06 93 SER A CA 1
ATOM 711 C C . SER A 1 93 ? 10.638 2.391 -4.116 1.00 98.06 93 SER A C 1
ATOM 713 O O . SER A 1 93 ? 10.068 3.155 -4.883 1.00 98.06 93 SER A O 1
ATOM 715 N N . LYS A 1 94 ? 11.742 2.751 -3.447 1.00 97.62 94 LYS A N 1
ATOM 716 C CA . LYS A 1 94 ? 12.346 4.094 -3.560 1.00 97.62 94 LYS A CA 1
ATOM 717 C C . LYS A 1 94 ? 12.814 4.485 -4.968 1.00 97.62 94 LYS A C 1
ATOM 719 O O . LYS A 1 94 ? 13.083 5.655 -5.213 1.00 97.62 94 LYS A O 1
ATOM 724 N N . ASP A 1 95 ? 12.982 3.520 -5.877 1.00 98.00 95 ASP A N 1
ATOM 725 C CA . ASP A 1 95 ? 13.349 3.806 -7.268 1.00 98.00 95 ASP A CA 1
ATOM 726 C C . ASP A 1 95 ? 12.154 4.343 -8.084 1.00 98.00 95 ASP A C 1
ATOM 728 O O . ASP A 1 95 ? 12.361 4.887 -9.171 1.00 98.00 95 ASP A O 1
ATOM 732 N N . LEU A 1 96 ? 10.917 4.219 -7.578 1.00 98.19 96 LEU A N 1
ATOM 733 C CA . LEU A 1 96 ? 9.723 4.809 -8.186 1.00 98.19 96 LEU A CA 1
ATOM 734 C C . LEU A 1 96 ? 9.716 6.327 -7.973 1.00 98.19 96 LEU A C 1
ATOM 736 O O . LEU A 1 96 ? 9.656 6.813 -6.843 1.00 98.19 96 LEU A O 1
ATOM 740 N N . LYS A 1 97 ? 9.719 7.087 -9.067 1.00 98.12 97 LYS A N 1
ATOM 741 C CA . LYS A 1 97 ? 9.669 8.552 -9.041 1.00 98.12 97 LYS A CA 1
ATOM 742 C C . LYS A 1 97 ? 8.234 9.025 -9.205 1.00 98.12 97 LYS A C 1
ATOM 744 O O . LYS A 1 97 ? 7.645 8.821 -10.264 1.00 98.12 97 LYS A O 1
ATOM 749 N N . SER A 1 98 ? 7.690 9.670 -8.179 1.00 97.25 98 SER A N 1
ATOM 750 C CA . SER A 1 98 ? 6.341 10.235 -8.228 1.00 97.25 98 SER A CA 1
ATOM 751 C C . SER A 1 98 ? 6.322 11.637 -8.837 1.00 97.25 98 SER A C 1
ATOM 753 O O . SER A 1 98 ? 7.241 12.431 -8.616 1.00 97.25 98 SER A O 1
ATOM 755 N N . SER A 1 99 ? 5.259 11.951 -9.578 1.00 96.50 99 SER A N 1
ATOM 756 C CA . SER A 1 99 ? 4.943 13.312 -10.023 1.00 96.50 99 SER A CA 1
ATOM 757 C C . SER A 1 99 ? 4.465 14.215 -8.878 1.00 96.50 99 SER A C 1
ATOM 759 O O . SER A 1 99 ? 4.505 15.436 -9.012 1.00 96.50 99 SER A O 1
ATOM 761 N N . ASP A 1 100 ? 4.041 13.625 -7.756 1.00 94.69 100 ASP A N 1
ATOM 762 C CA . ASP A 1 100 ? 3.585 14.316 -6.550 1.00 94.69 100 ASP A CA 1
ATOM 763 C C . ASP A 1 100 ? 4.489 13.955 -5.358 1.00 94.69 100 ASP A C 1
ATOM 765 O O . ASP A 1 100 ? 4.779 12.787 -5.100 1.00 94.69 100 ASP A O 1
ATOM 769 N N . LYS A 1 101 ? 4.960 14.968 -4.623 1.00 92.75 101 LYS A N 1
ATOM 770 C CA . LYS A 1 101 ? 5.913 14.785 -3.516 1.00 92.75 101 LYS A CA 1
ATOM 771 C C . LYS A 1 101 ? 5.276 14.208 -2.250 1.00 92.75 101 LYS A C 1
ATOM 773 O O . LYS A 1 101 ? 6.008 13.698 -1.407 1.00 92.75 101 LYS A O 1
ATOM 778 N N . GLU A 1 102 ? 3.959 14.311 -2.099 1.00 92.81 102 GLU A N 1
ATOM 779 C CA . GLU A 1 102 ? 3.217 13.796 -0.944 1.00 92.81 102 GLU A CA 1
ATOM 780 C C . GLU A 1 102 ? 2.707 12.368 -1.185 1.00 92.81 102 GLU A C 1
ATOM 782 O O . GLU A 1 102 ? 2.468 11.628 -0.232 1.00 92.81 102 GLU A O 1
ATOM 787 N N . ILE A 1 103 ? 2.587 11.952 -2.451 1.00 95.62 103 ILE A N 1
ATOM 788 C CA . ILE A 1 103 ? 2.118 10.617 -2.844 1.00 95.62 103 ILE A CA 1
ATOM 789 C C . ILE A 1 103 ? 3.310 9.813 -3.357 1.00 95.62 103 ILE A C 1
ATOM 791 O O . ILE A 1 103 ? 3.593 9.740 -4.552 1.00 95.62 103 ILE A O 1
ATOM 795 N N . VAL A 1 104 ? 4.025 9.207 -2.419 1.00 97.00 104 VAL A N 1
ATOM 796 C CA . VAL A 1 104 ? 5.233 8.403 -2.650 1.00 97.00 104 VAL A CA 1
ATOM 797 C C . VAL A 1 104 ? 5.079 7.024 -2.002 1.00 97.00 104 VAL A C 1
ATOM 799 O O . VAL A 1 104 ? 4.166 6.832 -1.191 1.00 97.00 104 VAL A O 1
ATOM 802 N N . PRO A 1 105 ? 5.930 6.035 -2.326 1.00 97.88 105 PRO A N 1
ATOM 803 C CA . PRO A 1 105 ? 5.956 4.779 -1.586 1.00 97.88 105 PRO A CA 1
ATOM 804 C C . PRO A 1 105 ? 6.134 5.021 -0.082 1.00 97.88 105 PRO A C 1
ATOM 806 O O . PRO A 1 105 ? 7.027 5.746 0.339 1.00 97.88 105 PRO A O 1
ATOM 809 N N . ALA A 1 106 ? 5.295 4.395 0.740 1.00 96.50 106 ALA A N 1
ATOM 810 C CA . ALA A 1 106 ? 5.320 4.554 2.197 1.00 96.50 106 ALA A CA 1
ATOM 811 C C . ALA A 1 106 ? 6.550 3.905 2.856 1.00 96.50 106 ALA A C 1
ATOM 813 O O . ALA A 1 106 ? 6.846 4.134 4.029 1.00 96.50 106 ALA A O 1
ATOM 814 N N . ARG A 1 107 ? 7.248 3.045 2.111 1.00 96.44 107 ARG A N 1
ATOM 815 C CA . ARG A 1 107 ? 8.474 2.356 2.514 1.00 96.44 107 ARG A CA 1
ATOM 816 C C . ARG A 1 107 ? 9.427 2.332 1.332 1.00 96.44 107 ARG A C 1
ATOM 818 O O . ARG A 1 107 ? 9.000 2.022 0.222 1.00 96.44 107 ARG A O 1
ATOM 825 N N . ASP A 1 108 ? 10.709 2.541 1.598 1.00 96.94 108 ASP A N 1
ATOM 826 C CA . ASP A 1 108 ? 11.750 2.655 0.570 1.00 96.94 108 ASP A CA 1
ATOM 827 C C . ASP A 1 108 ? 12.410 1.322 0.202 1.00 96.94 108 ASP A C 1
ATOM 829 O O . ASP A 1 108 ? 12.996 1.189 -0.875 1.00 96.94 108 ASP A O 1
ATOM 833 N N . GLU A 1 109 ? 12.334 0.328 1.091 1.00 96.50 109 GLU A N 1
ATOM 834 C CA . GLU A 1 109 ? 13.094 -0.919 0.962 1.00 96.50 109 GLU A CA 1
ATOM 835 C C . GLU A 1 109 ? 12.295 -2.088 0.370 1.00 96.50 109 GLU A C 1
ATOM 837 O O . GLU A 1 109 ? 12.770 -3.223 0.393 1.00 96.50 109 GLU A O 1
ATOM 842 N N . ILE A 1 110 ? 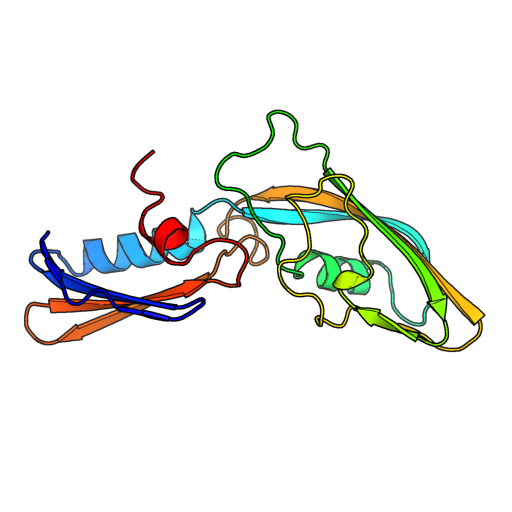11.084 -1.857 -0.151 1.00 97.88 110 ILE A N 1
ATOM 843 C CA . ILE A 1 110 ? 10.258 -2.944 -0.690 1.00 97.88 110 ILE A CA 1
ATOM 844 C C . ILE A 1 110 ? 10.845 -3.383 -2.036 1.00 97.88 110 ILE A C 1
ATOM 846 O O . ILE A 1 110 ? 10.875 -2.585 -2.971 1.00 97.88 110 ILE A O 1
ATOM 850 N N . PRO A 1 111 ? 11.292 -4.640 -2.193 1.00 97.44 111 PRO A N 1
ATOM 851 C CA . PRO A 1 111 ? 11.854 -5.090 -3.455 1.00 97.44 111 PRO A CA 1
ATOM 852 C C . PRO A 1 111 ? 10.774 -5.216 -4.531 1.00 97.44 111 PRO A C 1
ATOM 854 O O . PRO A 1 111 ? 9.698 -5.763 -4.280 1.00 97.44 111 PRO A O 1
ATOM 857 N N . ILE A 1 112 ? 11.095 -4.783 -5.751 1.00 97.56 112 ILE A N 1
ATOM 858 C CA . ILE A 1 112 ? 10.248 -4.914 -6.946 1.00 97.56 112 ILE A CA 1
ATOM 859 C C . ILE A 1 112 ? 10.778 -6.026 -7.850 1.00 97.56 112 ILE A C 1
ATOM 861 O O . ILE A 1 112 ? 10.030 -6.924 -8.229 1.00 97.56 112 ILE A O 1
ATOM 865 N N . ILE A 1 113 ? 12.072 -6.006 -8.176 1.00 97.50 113 ILE A N 1
ATOM 866 C CA . ILE A 1 113 ? 12.716 -7.010 -9.032 1.00 97.50 113 ILE A CA 1
ATOM 867 C C . ILE A 1 113 ? 14.238 -6.973 -8.851 1.00 97.50 113 ILE A C 1
ATOM 869 O O . ILE A 1 113 ? 14.811 -5.927 -8.565 1.00 97.50 113 ILE A O 1
ATOM 873 N N . ASN A 1 114 ? 14.896 -8.121 -9.012 1.00 97.38 114 ASN A N 1
ATOM 874 C CA . ASN A 1 114 ? 16.349 -8.204 -9.140 1.00 97.38 114 ASN A CA 1
ATOM 875 C C . ASN A 1 114 ? 16.712 -8.349 -10.623 1.00 97.38 114 ASN A C 1
ATOM 877 O O . ASN A 1 114 ? 16.305 -9.329 -11.248 1.00 97.38 114 ASN A O 1
ATOM 881 N N . MET A 1 115 ? 17.442 -7.381 -11.174 1.00 97.12 115 MET A N 1
ATOM 882 C CA . MET A 1 115 ? 17.787 -7.317 -12.594 1.00 97.12 115 MET A CA 1
ATOM 883 C C . MET A 1 115 ? 19.241 -7.722 -12.825 1.00 97.12 115 MET A C 1
ATOM 885 O O . MET A 1 115 ? 20.137 -7.315 -12.085 1.00 97.12 115 MET A O 1
ATOM 889 N N . LYS A 1 116 ? 19.471 -8.501 -13.883 1.00 97.12 116 LYS A N 1
ATOM 890 C CA . LYS A 1 116 ? 20.802 -8.872 -14.382 1.00 97.12 116 LYS A CA 1
ATOM 891 C C . LYS A 1 116 ? 21.356 -7.793 -15.320 1.00 97.12 116 LYS A C 1
ATOM 893 O O . LYS A 1 116 ? 20.626 -6.908 -15.760 1.00 97.12 116 LYS A O 1
ATOM 898 N N . GLU A 1 117 ? 22.646 -7.893 -15.626 1.00 96.88 117 GLU A N 1
ATOM 899 C CA . GLU A 1 117 ? 23.328 -7.056 -16.621 1.00 96.88 117 GLU A CA 1
ATOM 900 C C . GLU A 1 117 ? 22.568 -7.061 -17.957 1.00 96.88 117 GLU A C 1
ATOM 902 O O . GLU A 1 117 ? 22.119 -8.116 -18.413 1.00 96.88 117 GLU A O 1
ATOM 907 N N . GLY A 1 118 ? 22.405 -5.886 -18.567 1.00 94.88 118 GLY A N 1
ATOM 908 C CA . GLY A 1 118 ? 21.744 -5.727 -19.867 1.00 94.88 118 GLY A CA 1
ATOM 909 C C . GLY A 1 118 ? 20.211 -5.789 -19.860 1.00 94.88 118 GLY A C 1
ATOM 910 O O . GLY A 1 118 ? 19.607 -5.580 -20.908 1.00 94.88 118 GLY A O 1
ATOM 911 N N . GLN A 1 119 ? 19.558 -6.039 -18.717 1.00 97.81 119 GLN A N 1
ATOM 912 C CA . GLN A 1 119 ? 18.097 -5.925 -18.609 1.00 97.81 119 GLN A CA 1
ATOM 913 C C . GLN A 1 119 ? 17.686 -4.467 -18.385 1.00 97.81 119 GLN A C 1
ATOM 915 O O . GLN A 1 119 ? 18.323 -3.763 -17.604 1.00 97.81 119 GLN A O 1
ATOM 920 N N . ASN A 1 120 ? 16.582 -4.031 -18.988 1.00 97.38 120 ASN A N 1
ATOM 921 C CA . ASN A 1 120 ? 15.951 -2.737 -18.721 1.00 97.38 120 ASN A CA 1
ATOM 922 C C . ASN A 1 120 ? 14.465 -2.902 -18.374 1.00 97.38 120 ASN A C 1
ATOM 924 O O . ASN A 1 120 ? 13.810 -3.871 -18.772 1.00 97.38 120 ASN A O 1
ATOM 928 N N . LEU A 1 121 ? 13.955 -1.943 -17.606 1.00 98.25 121 LEU A N 1
ATOM 929 C CA . LEU A 1 121 ? 12.551 -1.845 -17.238 1.00 98.25 121 LEU A CA 1
ATOM 930 C C . LEU A 1 121 ? 12.134 -0.376 -17.254 1.00 98.25 121 LEU A C 1
ATOM 932 O O . LEU A 1 121 ? 12.676 0.428 -16.491 1.00 98.25 121 LEU A O 1
ATOM 936 N N . ARG A 1 122 ? 11.153 -0.052 -18.098 1.00 98.56 122 ARG A N 1
ATOM 937 C CA . ARG A 1 122 ? 10.549 1.273 -18.205 1.00 98.56 122 ARG A CA 1
ATOM 938 C C . ARG A 1 122 ? 9.032 1.174 -18.139 1.00 98.56 122 ARG A C 1
ATOM 940 O O . ARG A 1 122 ? 8.410 0.540 -18.991 1.00 98.56 122 ARG A O 1
ATOM 947 N N . LEU A 1 123 ? 8.434 1.816 -17.140 1.00 98.50 123 LEU A N 1
ATOM 948 C CA . LEU A 1 123 ? 6.991 1.787 -16.911 1.00 98.50 123 LEU A CA 1
ATOM 949 C C . LEU A 1 123 ? 6.479 3.034 -16.187 1.00 98.50 123 LEU A C 1
ATOM 951 O O . LEU A 1 123 ? 7.235 3.761 -15.539 1.00 98.50 123 LEU A O 1
ATOM 955 N N . GLU A 1 124 ? 5.165 3.217 -16.247 1.00 98.62 124 GLU A N 1
ATOM 956 C CA . GLU A 1 124 ? 4.408 4.198 -15.473 1.00 98.62 124 GLU A CA 1
ATOM 957 C C . GLU A 1 124 ? 3.246 3.529 -14.731 1.00 98.62 124 GLU A C 1
ATOM 959 O O . GLU A 1 124 ? 2.467 2.773 -15.307 1.00 98.62 124 GLU A O 1
ATOM 964 N N . GLY A 1 125 ? 3.107 3.825 -13.443 1.00 98.12 125 GLY A N 1
ATOM 965 C CA . GLY A 1 125 ? 1.993 3.432 -12.595 1.00 98.12 125 GLY A CA 1
ATOM 966 C C . GLY A 1 125 ? 1.061 4.613 -12.346 1.00 98.12 125 GLY A C 1
ATOM 967 O O . GLY A 1 125 ? 1.457 5.589 -11.714 1.00 98.12 125 GLY A O 1
ATOM 968 N N . LYS A 1 126 ? -0.190 4.517 -12.799 1.00 97.62 126 LYS A N 1
ATOM 969 C CA . LYS A 1 126 ? -1.238 5.507 -12.513 1.00 97.62 126 LYS A CA 1
ATOM 970 C C . LYS A 1 126 ? -1.849 5.233 -11.145 1.00 97.62 126 LYS A C 1
ATOM 972 O O . LYS A 1 126 ? -2.307 4.114 -10.891 1.00 97.62 126 LYS A O 1
ATOM 977 N N . VAL A 1 127 ? -1.863 6.238 -10.276 1.00 97.19 127 VAL A N 1
ATOM 978 C CA . VAL A 1 127 ? -2.440 6.136 -8.931 1.00 97.19 127 VAL A CA 1
ATOM 979 C C . VAL A 1 127 ? -3.960 6.210 -9.002 1.00 97.19 127 VAL A C 1
ATOM 981 O O . VAL A 1 127 ? -4.528 6.943 -9.804 1.00 97.19 127 VAL A O 1
ATOM 984 N N . GLN A 1 128 ? -4.626 5.433 -8.155 1.00 95.62 128 GLN A N 1
ATOM 985 C CA . GLN A 1 128 ? -6.073 5.460 -7.985 1.00 95.62 128 GLN A CA 1
ATOM 986 C C . GLN A 1 128 ? -6.415 5.455 -6.499 1.00 95.62 128 GLN A C 1
ATOM 988 O O . GLN A 1 128 ? -5.719 4.823 -5.702 1.00 95.62 128 GLN A O 1
ATOM 993 N N . LEU A 1 129 ? -7.507 6.127 -6.140 1.00 95.12 129 LEU A N 1
ATOM 994 C CA . LEU A 1 129 ? -8.149 5.991 -4.840 1.00 95.12 129 LEU A CA 1
ATOM 995 C C . LEU A 1 129 ? -9.136 4.832 -4.895 1.00 95.12 129 LEU A C 1
ATOM 997 O O . LEU A 1 129 ? -9.944 4.742 -5.818 1.00 95.12 129 LEU A O 1
ATOM 1001 N N . GLY A 1 130 ? -9.093 3.980 -3.883 1.00 94.62 130 GLY A N 1
ATOM 1002 C CA . GLY A 1 130 ? -10.040 2.887 -3.743 1.00 94.62 130 GLY A CA 1
ATOM 1003 C C . GLY A 1 130 ? -10.210 2.480 -2.293 1.00 94.62 130 GLY A C 1
ATOM 1004 O O . GLY A 1 130 ? -9.609 3.061 -1.390 1.00 94.62 130 GLY A O 1
ATOM 1005 N N . THR A 1 131 ? -11.037 1.467 -2.064 1.00 95.62 131 THR A N 1
ATOM 1006 C CA . THR A 1 131 ? -11.299 0.926 -0.722 1.00 95.62 131 THR A CA 1
ATOM 1007 C C . THR A 1 131 ? -11.002 -0.565 -0.651 1.00 95.62 131 THR A C 1
ATOM 1009 O O . THR A 1 131 ? -11.111 -1.279 -1.648 1.00 95.62 131 THR A O 1
ATOM 1012 N N . GLY A 1 132 ? -10.697 -1.078 0.544 1.00 93.88 132 GLY A N 1
ATOM 1013 C CA . GLY A 1 132 ? -10.445 -2.509 0.762 1.00 93.88 132 GLY A CA 1
ATOM 1014 C C . GLY A 1 132 ? -11.597 -3.430 0.328 1.00 93.88 132 GLY A C 1
ATOM 1015 O O . GLY A 1 132 ? -11.400 -4.631 0.167 1.00 93.88 132 GLY A O 1
ATOM 1016 N N . LYS A 1 133 ? -12.803 -2.884 0.102 1.00 94.69 133 LYS A N 1
ATOM 1017 C CA . LYS A 1 133 ? -13.926 -3.607 -0.515 1.00 94.69 133 LYS A CA 1
ATOM 1018 C C . LYS A 1 133 ? -13.661 -3.979 -1.979 1.00 94.69 133 LYS A C 1
ATOM 1020 O O . LYS A 1 133 ? -14.151 -5.011 -2.426 1.00 94.69 133 LYS A O 1
ATOM 1025 N N . GLU A 1 134 ? -12.968 -3.123 -2.719 1.00 96.31 134 GLU A N 1
ATOM 1026 C CA . GLU A 1 134 ? -12.714 -3.279 -4.155 1.00 96.31 134 GLU A CA 1
ATOM 1027 C C . GLU A 1 134 ? -11.526 -4.204 -4.407 1.00 96.31 134 GLU A C 1
ATOM 1029 O O . GLU A 1 134 ? -11.595 -5.080 -5.264 1.00 96.31 134 GLU A O 1
ATOM 1034 N N . HIS A 1 135 ? -10.441 -4.026 -3.650 1.00 97.12 135 HIS A N 1
ATOM 1035 C CA . HIS A 1 135 ? -9.248 -4.860 -3.749 1.00 97.12 135 HIS A CA 1
ATOM 1036 C C . HIS A 1 135 ? -8.400 -4.757 -2.476 1.00 97.12 135 HIS A C 1
ATOM 1038 O O . HIS A 1 135 ? -8.320 -3.694 -1.863 1.00 97.12 135 HIS A O 1
ATOM 1044 N N . ALA A 1 136 ? -7.679 -5.824 -2.119 1.00 95.12 136 ALA A N 1
ATOM 1045 C CA . ALA A 1 136 ? -6.818 -5.855 -0.929 1.00 95.12 136 ALA A CA 1
ATOM 1046 C C . ALA A 1 136 ? -5.695 -4.797 -0.944 1.00 95.12 136 ALA A C 1
ATOM 1048 O O . ALA A 1 136 ? -5.243 -4.361 0.107 1.00 95.12 136 ALA A O 1
ATOM 1049 N N . LYS A 1 137 ? -5.288 -4.329 -2.133 1.00 96.44 137 LYS A N 1
ATOM 1050 C CA . LYS A 1 137 ? -4.319 -3.224 -2.295 1.00 96.44 137 LYS A CA 1
ATOM 1051 C C . LYS A 1 137 ? -4.787 -1.897 -1.696 1.00 96.44 137 LYS A C 1
ATOM 1053 O O . LYS A 1 137 ? -3.973 -1.030 -1.411 1.00 96.44 137 LYS A O 1
ATOM 1058 N N . PHE A 1 138 ? -6.098 -1.755 -1.518 1.00 96.56 138 PHE A N 1
ATOM 1059 C CA . PHE A 1 138 ? -6.730 -0.587 -0.924 1.00 96.56 138 PHE A CA 1
ATOM 1060 C C . PHE A 1 138 ? -7.080 -0.796 0.561 1.00 96.56 138 PHE A C 1
ATOM 1062 O O . PHE A 1 138 ? -7.940 -0.111 1.112 1.00 96.56 138 PHE A O 1
ATOM 1069 N N . GLN A 1 139 ? -6.444 -1.759 1.228 1.00 95.00 139 GLN A N 1
ATOM 1070 C CA . GLN A 1 139 ? -6.565 -1.938 2.669 1.00 95.00 139 GLN A CA 1
ATOM 1071 C C . GLN A 1 139 ? -5.450 -1.169 3.390 1.00 95.00 139 GLN A C 1
ATOM 1073 O O . GLN A 1 139 ? -4.287 -1.532 3.288 1.00 95.00 139 GLN A O 1
ATOM 1078 N N . ALA A 1 140 ? -5.818 -0.153 4.170 1.00 92.12 140 ALA A N 1
ATOM 1079 C CA . ALA A 1 140 ? -4.882 0.740 4.866 1.00 92.12 140 ALA A CA 1
ATOM 1080 C C . ALA A 1 140 ? -4.166 0.117 6.084 1.00 92.12 140 ALA A C 1
ATOM 1082 O O . ALA A 1 140 ? -3.195 0.668 6.606 1.00 92.12 140 ALA A O 1
ATOM 1083 N N . GLY A 1 141 ? -4.678 -1.006 6.591 1.00 94.44 141 GLY A N 1
ATOM 1084 C CA . GLY A 1 141 ? -4.153 -1.639 7.793 1.00 94.44 141 GLY A CA 1
ATOM 1085 C C . GLY A 1 141 ? -5.024 -2.769 8.329 1.00 94.44 141 GLY A C 1
ATOM 1086 O O . GLY A 1 141 ? -5.959 -3.248 7.680 1.00 94.44 141 GLY A O 1
ATOM 1087 N N . ILE A 1 142 ? -4.715 -3.205 9.546 1.00 95.81 142 ILE A N 1
ATOM 1088 C CA . ILE A 1 142 ? -5.414 -4.271 10.262 1.00 95.81 142 ILE A CA 1
ATOM 1089 C C . ILE A 1 142 ? -5.977 -3.708 11.559 1.00 95.81 142 ILE A C 1
ATOM 1091 O O . ILE A 1 142 ? -5.282 -3.057 12.335 1.00 95.81 142 ILE A O 1
ATOM 1095 N N . VAL A 1 143 ? -7.244 -4.018 11.822 1.00 95.50 143 VAL A N 1
ATOM 1096 C CA . VAL A 1 143 ? -7.882 -3.731 13.104 1.00 95.50 143 VAL A CA 1
ATOM 1097 C C . VAL A 1 143 ? -8.327 -5.038 13.733 1.00 95.50 143 VAL A C 1
ATOM 1099 O O . VAL A 1 143 ? -8.968 -5.878 13.099 1.00 95.50 143 VAL A O 1
ATOM 1102 N N . SER A 1 144 ? -8.005 -5.203 15.008 1.00 95.75 144 SER A N 1
ATOM 1103 C CA . SER A 1 144 ? -8.447 -6.321 15.834 1.00 95.75 144 SER A CA 1
ATOM 1104 C C . SER A 1 144 ? -8.960 -5.805 17.171 1.00 95.75 144 SER A C 1
ATOM 1106 O O . SER A 1 144 ? -8.634 -4.692 17.587 1.00 95.75 144 SER A O 1
ATOM 1108 N N . TYR A 1 145 ? -9.782 -6.606 17.842 1.00 95.69 145 TYR A N 1
ATOM 1109 C CA . TYR A 1 145 ? -10.178 -6.321 19.210 1.00 95.69 145 TYR A CA 1
ATOM 1110 C C . TYR A 1 145 ? -10.297 -7.600 20.029 1.00 95.69 145 TYR A C 1
ATOM 1112 O O . TYR A 1 145 ? -10.642 -8.656 19.500 1.00 95.69 145 TYR A O 1
ATOM 1120 N N . GLY A 1 146 ? -10.012 -7.478 21.322 1.00 94.38 146 GLY A N 1
ATOM 1121 C CA . GLY A 1 146 ? -10.308 -8.479 22.341 1.00 94.38 146 GLY A CA 1
ATOM 1122 C C . GLY A 1 146 ? -11.397 -7.980 23.286 1.00 94.38 146 GLY A C 1
ATOM 1123 O O . GLY A 1 146 ? -11.598 -6.771 23.424 1.00 94.38 146 GLY A O 1
ATOM 1124 N N . TYR A 1 147 ? -12.095 -8.912 23.926 1.00 91.12 147 TYR A N 1
ATOM 1125 C CA . TYR A 1 147 ? -13.097 -8.629 24.950 1.00 91.12 147 TYR A CA 1
ATOM 1126 C C . TYR A 1 147 ? -12.535 -9.034 26.319 1.00 91.12 147 TYR A C 1
ATOM 1128 O O . TYR A 1 147 ? -12.183 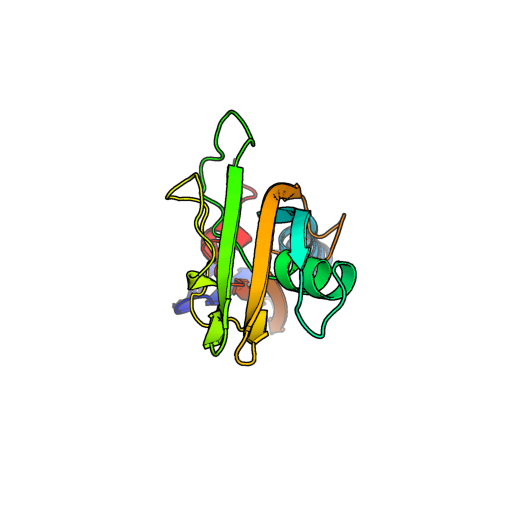-10.195 26.518 1.00 91.12 147 TYR A O 1
ATOM 1136 N N . GLU A 1 148 ? -12.407 -8.071 27.231 1.00 84.69 148 GLU A N 1
ATOM 1137 C CA . GLU A 1 148 ? -11.884 -8.253 28.591 1.00 84.69 148 GLU A CA 1
ATOM 1138 C C . GLU A 1 148 ? -12.875 -7.627 29.590 1.00 84.69 148 GLU A C 1
ATOM 1140 O O . GLU A 1 148 ? -12.883 -6.410 29.795 1.00 84.69 148 GLU A O 1
ATOM 1145 N N . GLY A 1 149 ? -13.734 -8.447 30.207 1.00 83.12 149 GLY A N 1
ATOM 1146 C CA . GLY A 1 149 ? -14.791 -7.958 31.104 1.00 83.12 149 GLY A CA 1
ATOM 1147 C C . GLY A 1 149 ? -15.771 -7.049 30.360 1.00 83.12 149 GLY A C 1
ATOM 1148 O O . GLY A 1 149 ? -16.247 -7.416 29.300 1.00 83.12 149 GLY A O 1
ATOM 1149 N N . ASP A 1 150 ? -16.025 -5.835 30.850 1.00 84.38 150 ASP A N 1
ATOM 1150 C CA . ASP A 1 150 ? -16.921 -4.867 30.186 1.00 84.38 150 ASP A CA 1
ATOM 1151 C C . ASP A 1 150 ? -16.221 -3.968 29.145 1.00 84.38 150 ASP A C 1
ATOM 1153 O O . ASP A 1 150 ? -16.771 -2.949 28.709 1.00 84.38 150 ASP A O 1
ATOM 1157 N N . LYS A 1 151 ? -14.986 -4.309 28.750 1.00 91.25 151 LYS A N 1
ATOM 1158 C CA . LYS A 1 151 ? -14.141 -3.468 27.890 1.00 91.25 151 LYS A CA 1
ATOM 1159 C C . LYS A 1 151 ? -13.753 -4.184 26.603 1.00 91.25 151 LYS A C 1
ATOM 1161 O O . LYS A 1 151 ? -13.395 -5.361 26.599 1.00 91.25 151 LYS A O 1
ATOM 1166 N N . PHE A 1 152 ? -13.736 -3.430 25.509 1.00 94.38 152 PHE A N 1
ATOM 1167 C CA . PHE A 1 152 ? -13.161 -3.864 24.239 1.00 94.38 152 PHE A CA 1
ATOM 1168 C C . PHE A 1 152 ? -11.785 -3.234 24.063 1.00 94.38 152 PHE A C 1
ATOM 1170 O O . PHE A 1 152 ? -11.666 -2.011 24.005 1.00 94.38 152 PHE A O 1
ATOM 1177 N N . ARG A 1 153 ? -10.745 -4.060 23.961 1.00 94.94 153 ARG A N 1
ATOM 1178 C CA . ARG A 1 153 ? -9.374 -3.613 23.698 1.00 94.94 153 ARG A CA 1
ATOM 1179 C C . ARG A 1 153 ? -9.109 -3.686 22.202 1.00 94.94 153 ARG A C 1
ATOM 1181 O O . ARG A 1 153 ? -8.944 -4.782 21.672 1.00 94.94 153 ARG A O 1
ATOM 1188 N N . PHE A 1 154 ? -9.041 -2.542 21.534 1.00 95.38 154 PHE A N 1
ATOM 1189 C CA . PHE A 1 154 ? -8.701 -2.444 20.118 1.00 95.38 154 PHE A CA 1
ATOM 1190 C C . PHE A 1 154 ? -7.194 -2.345 19.912 1.00 95.38 154 PHE A C 1
ATOM 1192 O O . PHE A 1 154 ? -6.486 -1.689 20.678 1.00 95.38 154 PHE A O 1
ATOM 1199 N N . LYS A 1 155 ? -6.727 -2.973 18.834 1.00 95.94 155 LYS A N 1
ATOM 1200 C CA . LYS A 1 155 ? -5.387 -2.811 18.271 1.00 95.94 155 LYS A CA 1
ATOM 1201 C C . LYS A 1 155 ? -5.536 -2.502 16.786 1.00 95.94 155 LYS A C 1
ATOM 1203 O O . LYS A 1 155 ? -6.136 -3.284 16.048 1.00 95.94 155 LYS A O 1
ATOM 1208 N N . VAL A 1 156 ? -5.008 -1.360 16.381 1.00 96.00 156 VAL A N 1
ATOM 1209 C CA . VAL A 1 156 ? -4.991 -0.837 15.018 1.00 96.00 156 VAL A CA 1
ATOM 1210 C C . VAL A 1 156 ? -3.539 -0.810 14.567 1.00 96.00 156 VAL A C 1
ATOM 1212 O O . VAL A 1 156 ? -2.688 -0.267 15.266 1.00 96.00 156 VAL A O 1
ATOM 1215 N N . GLU A 1 157 ? -3.251 -1.402 13.419 1.00 96.50 157 GLU A N 1
ATOM 1216 C CA . GLU A 1 157 ? -1.930 -1.405 12.799 1.00 96.50 157 GLU A CA 1
ATOM 1217 C C . GLU A 1 157 ? -2.057 -0.892 11.367 1.00 96.50 157 GLU A C 1
ATOM 1219 O O . GLU A 1 157 ? -2.732 -1.507 10.547 1.00 96.50 157 GLU A O 1
ATOM 1224 N N . SER A 1 158 ? -1.438 0.250 11.083 1.00 95.12 158 SER A N 1
ATOM 1225 C CA . SER A 1 158 ? -1.373 0.834 9.744 1.00 95.12 158 SER A CA 1
ATOM 1226 C C . SER A 1 158 ? -0.278 0.162 8.917 1.00 95.12 158 SER A C 1
ATOM 1228 O O . SER A 1 158 ? 0.774 -0.212 9.442 1.00 95.12 158 SER A O 1
ATOM 1230 N N . PHE A 1 159 ? -0.483 0.076 7.604 1.00 94.88 159 PHE A N 1
ATOM 1231 C CA . PHE A 1 159 ? 0.546 -0.318 6.638 1.00 94.88 159 PHE A CA 1
ATOM 1232 C C . PHE A 1 159 ? 1.423 0.858 6.182 1.00 94.88 159 PHE A C 1
ATOM 1234 O O . PHE A 1 159 ? 1.962 0.838 5.079 1.00 94.88 159 PHE A O 1
ATOM 1241 N N . TYR A 1 160 ? 1.588 1.874 7.039 1.00 93.81 160 TYR A N 1
ATOM 1242 C CA . TYR A 1 160 ? 2.381 3.095 6.813 1.00 93.81 160 TYR A CA 1
ATOM 1243 C C . TYR A 1 160 ? 1.794 4.078 5.788 1.00 93.81 160 TYR A C 1
ATOM 1245 O O . TYR A 1 160 ? 2.355 5.145 5.575 1.00 93.81 160 TYR A O 1
ATOM 1253 N N . GLN A 1 161 ? 0.651 3.755 5.181 1.00 92.56 161 GLN A N 1
ATOM 1254 C CA . GLN A 1 161 ? -0.014 4.601 4.180 1.00 92.56 161 GLN A CA 1
ATOM 1255 C C . GLN A 1 161 ? -0.675 5.837 4.794 1.00 92.56 161 GLN A C 1
ATOM 1257 O O . GLN A 1 161 ? -0.891 6.826 4.105 1.00 92.56 161 GLN A O 1
ATOM 1262 N N . MET A 1 162 ? -1.013 5.761 6.079 1.00 92.25 162 MET A N 1
ATOM 1263 C CA . MET A 1 162 ? -1.600 6.835 6.878 1.00 92.25 162 MET A CA 1
ATOM 1264 C C . MET A 1 162 ? -1.327 6.588 8.358 1.00 92.25 162 MET A C 1
ATOM 1266 O O . MET A 1 162 ? -0.925 5.484 8.750 1.00 92.25 162 MET A O 1
ATOM 1270 N N . GLU A 1 163 ? -1.590 7.580 9.200 1.00 92.25 163 GLU A N 1
ATOM 1271 C CA . GLU A 1 163 ? -1.419 7.408 10.637 1.00 92.25 163 GLU A CA 1
ATOM 1272 C C . GLU A 1 163 ? -2.457 6.421 11.214 1.00 92.25 163 GLU A C 1
ATOM 1274 O O . GLU A 1 163 ? -3.627 6.426 10.816 1.00 92.25 163 GLU A O 1
ATOM 1279 N N . PRO A 1 164 ? -2.096 5.572 12.197 1.00 92.88 164 PRO A N 1
ATOM 1280 C CA . PRO A 1 164 ? -3.043 4.631 12.810 1.00 92.88 164 PRO A CA 1
ATOM 1281 C C . PRO A 1 164 ? -4.237 5.322 13.481 1.00 92.88 164 PRO A C 1
ATOM 1283 O O . PRO A 1 164 ? -5.316 4.742 13.608 1.00 92.88 164 PRO A O 1
ATOM 1286 N N . SER A 1 165 ? -4.045 6.563 13.933 1.00 90.12 165 SER A N 1
ATOM 1287 C CA . SER A 1 165 ? -5.109 7.417 14.456 1.00 90.12 165 SER A CA 1
ATOM 1288 C C . SER A 1 165 ? -6.073 7.851 13.354 1.00 90.12 165 SER A C 1
ATOM 1290 O O . SER A 1 165 ? -7.278 7.790 13.566 1.00 90.12 165 SER A O 1
ATOM 1292 N N . GLU A 1 166 ? -5.583 8.223 12.175 1.00 89.12 166 GLU A N 1
ATOM 1293 C CA . GLU A 1 166 ? -6.431 8.560 11.029 1.00 89.12 166 GLU A CA 1
ATOM 1294 C C . GLU A 1 166 ? -7.245 7.345 10.584 1.00 89.12 166 GLU A C 1
ATOM 1296 O O . GLU A 1 166 ? -8.461 7.450 10.446 1.00 89.12 166 GLU A O 1
ATOM 1301 N N . LEU A 1 167 ? -6.614 6.169 10.505 1.00 89.44 167 LEU A N 1
ATOM 1302 C CA . LEU A 1 167 ? -7.289 4.903 10.206 1.00 89.44 167 LEU A CA 1
ATOM 1303 C C . LEU A 1 167 ? -8.424 4.588 11.200 1.00 89.44 167 LEU A C 1
ATOM 1305 O O . LEU A 1 167 ? -9.481 4.086 10.818 1.00 89.44 167 LEU A O 1
ATOM 1309 N N . 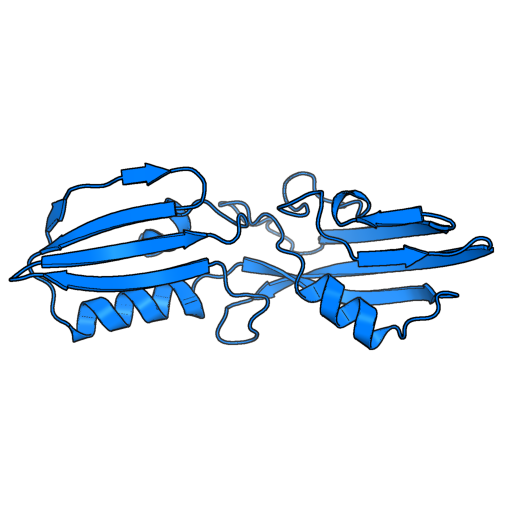ALA A 1 168 ? -8.216 4.879 12.487 1.00 86.69 168 ALA A N 1
ATOM 1310 C CA . ALA A 1 168 ? -9.217 4.659 13.528 1.00 86.69 168 ALA A CA 1
ATOM 1311 C C . ALA A 1 168 ? -10.320 5.733 13.541 1.00 86.69 168 ALA A C 1
ATOM 1313 O O . ALA A 1 168 ? -11.474 5.428 13.846 1.00 86.69 168 ALA A O 1
ATOM 1314 N N . TRP A 1 169 ? -9.984 6.991 13.246 1.00 83.00 169 TRP A N 1
ATOM 1315 C CA . TRP A 1 169 ? -10.845 8.149 13.510 1.00 83.00 169 TRP A CA 1
ATOM 1316 C C . TRP A 1 169 ? -11.376 8.859 12.264 1.00 83.00 169 TRP A C 1
ATOM 1318 O O . TRP A 1 169 ? -12.142 9.809 12.420 1.00 83.00 169 TRP A O 1
ATOM 1328 N N . GLN A 1 170 ? -11.076 8.382 11.051 1.00 69.19 170 GLN A N 1
ATOM 1329 C CA . GLN A 1 170 ? -11.619 8.913 9.787 1.00 69.19 170 GLN A CA 1
ATOM 1330 C C . GLN A 1 170 ? -13.159 8.916 9.703 1.00 69.19 170 GLN A C 1
ATOM 1332 O O . GLN A 1 170 ? -13.737 9.471 8.780 1.00 69.19 170 GLN A O 1
ATOM 1337 N N . LEU A 1 171 ? -13.846 8.348 10.695 1.00 50.25 171 LEU A N 1
ATOM 1338 C CA . LEU A 1 171 ? -15.289 8.454 10.911 1.00 50.25 171 LEU A CA 1
ATOM 1339 C C . LEU A 1 171 ? -15.780 9.865 11.324 1.00 50.25 171 LEU A C 1
ATOM 1341 O O . LEU A 1 171 ? -16.957 10.004 11.651 1.00 50.25 171 LEU A O 1
ATOM 1345 N N . LYS A 1 172 ? -14.913 10.890 11.381 1.00 33.28 172 LYS A N 1
ATOM 1346 C CA . LYS A 1 172 ? -15.238 12.234 11.906 1.00 33.28 172 LYS A CA 1
ATOM 1347 C C . LYS A 1 172 ? -15.252 13.389 10.890 1.00 33.28 172 LYS A C 1
ATOM 1349 O O . LYS A 1 172 ? -15.381 14.531 11.326 1.00 33.28 172 LYS A O 1
ATOM 1354 N N . SER A 1 173 ? -15.137 13.129 9.591 1.00 29.48 173 SER A N 1
ATOM 1355 C CA . SER A 1 173 ? -15.245 14.161 8.543 1.00 29.48 173 SER A CA 1
ATOM 1356 C C . SER A 1 173 ? -16.570 14.083 7.803 1.00 29.48 173 SER A C 1
ATOM 1358 O O . SER A 1 173 ? -16.843 12.981 7.275 1.00 29.48 173 SER A O 1
#

Sequence (173 aa):
MKISNQASNGNKLSFNAEGITVAFANAFRRYAMVKVPILAIGTAVFYDNITSIFDEYLSHRLGLIPLVTPSKLPKEMDVILSLDVVGPKIVLSKDLKSSDKEIVPARDEIPIINMKEGQNLRLEGKVQLGTGKEHAKFQAGIVSYGYEGDKFRFKVESFYQMEPSELAWQLKS

Radius of gyration: 18.88 Å; chains: 1; bounding box: 45×30×53 Å

Secondary structure (DSSP, 8-state):
-EEEEEEEETTEEEEEEES--HHHHHHHHHHHHHTSEEEEEEEEEEEEE-SSS-HHHHHHHHHTSPBP--SS--SS---EEEEEEESSEEEEGGG-EESSSSSSBS-S--EEEEE-TT-EEEEEEEEEEEETTT-GGG--EEEEEEEETTEEEEEEEE-SSS-HHHHHH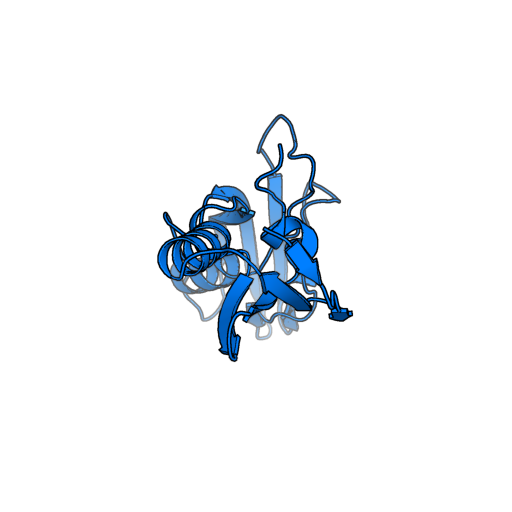GGG-